Protein AF-A0AAV4EJ85-F1 (afdb_monomer_lite)

pLDDT: mean 73.44, std 18.83, range [30.02, 96.75]

Secondary structure (DSSP, 8-st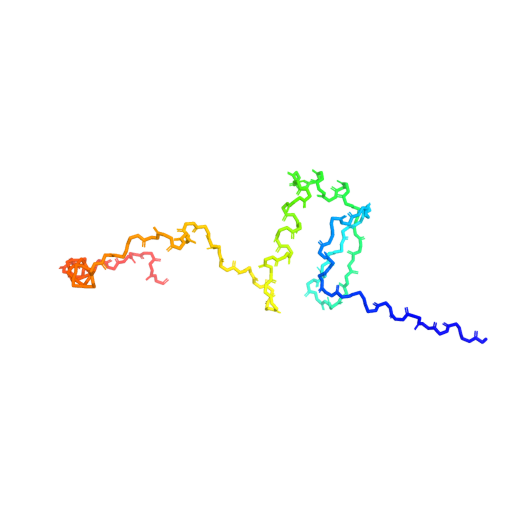ate):
-----------S---S----SEEEEEETTEEEEEEEEHHHHHHHTT--HHHHHHHHHTB-TTSPBPPP-TT--TTPPPPPHHHHHHHHHHHTTSPPPPPTT--

Organism: NCBI:txid1093978

Radius of gyration: 23.8 Å; chains: 1; bounding box: 68×42×50 Å

Foldseek 3Di:
DDPDDPPPPPPLDDPDPDPDQWDWDADPPDNDTDTDGNVCVCVVVVHDPVVVVVQSVQQDPVRDGHDDCPPVDVPDDDDDVVVVVVVVVVVVVDDDDDDPPPD

Sequence (103 aa):
MLRSARYLEKKVGSLKRDTTFHNLLNKSDKNDRESVCRIFFLKTLALKPDFVYNTVRSVTNTGTLELSHQGTHGNQRKIDQTIVQGIRNHINSFQVVDSHYCR

Structure (mmCIF, N/CA/C/O backbone):
data_AF-A0AAV4EJ85-F1
#
_entry.id   AF-A0AAV4EJ85-F1
#
loop_
_atom_site.group_PDB
_atom_site.id
_atom_site.type_symbol
_atom_site.label_atom_id
_atom_site.label_alt_id
_atom_site.label_comp_id
_atom_site.label_asym_id
_atom_site.label_entity_id
_atom_site.label_seq_id
_atom_site.pdbx_PDB_ins_code
_atom_site.Cartn_x
_atom_site.Cartn_y
_atom_site.Cartn_z
_atom_site.occupancy
_atom_site.B_iso_or_equiv
_atom_site.auth_seq_id
_atom_site.auth_comp_id
_atom_site.auth_asym_id
_atom_site.auth_atom_id
_atom_site.pdbx_PDB_model_num
ATOM 1 N N . MET A 1 1 ? 46.860 6.147 -19.522 1.00 34.59 1 MET A N 1
ATOM 2 C CA . MET A 1 1 ? 46.574 6.859 -18.256 1.00 34.59 1 MET A CA 1
ATOM 3 C C . MET A 1 1 ? 45.079 6.826 -17.998 1.00 34.59 1 MET A C 1
ATOM 5 O O . MET A 1 1 ? 44.303 7.256 -18.842 1.00 34.59 1 MET A O 1
ATOM 9 N N . LEU A 1 2 ? 44.705 6.218 -16.876 1.00 32.47 2 LEU A N 1
ATOM 10 C CA . LEU A 1 2 ? 43.344 5.895 -16.453 1.00 32.47 2 LEU A CA 1
ATOM 11 C C . LEU A 1 2 ? 42.491 7.164 -16.285 1.00 32.47 2 LEU A C 1
ATOM 13 O O . LEU A 1 2 ? 42.804 8.018 -15.458 1.00 32.47 2 LEU A O 1
ATOM 17 N N . ARG A 1 3 ? 41.392 7.287 -17.041 1.00 31.75 3 ARG A N 1
ATOM 18 C CA . ARG A 1 3 ? 40.349 8.279 -16.744 1.00 31.75 3 ARG A CA 1
ATOM 19 C C . ARG A 1 3 ? 39.546 7.771 -15.552 1.00 31.75 3 ARG A C 1
ATOM 21 O O . ARG A 1 3 ? 38.705 6.890 -15.692 1.00 31.75 3 ARG A O 1
ATOM 28 N N . SER A 1 4 ? 39.878 8.331 -14.392 1.00 30.02 4 SER A N 1
ATOM 29 C CA . SER A 1 4 ? 39.226 8.129 -13.102 1.00 30.02 4 SER A CA 1
ATOM 30 C C . SER A 1 4 ? 37.700 8.135 -13.237 1.00 30.02 4 SER A C 1
ATOM 32 O O . SER A 1 4 ? 37.100 9.098 -13.731 1.00 30.02 4 SER A O 1
ATOM 34 N N . ALA A 1 5 ? 37.098 7.016 -12.838 1.00 33.97 5 ALA A N 1
ATOM 35 C CA . ALA A 1 5 ? 35.668 6.801 -12.792 1.00 33.97 5 ALA A CA 1
ATOM 36 C C . ALA A 1 5 ? 35.040 7.825 -11.840 1.00 33.97 5 ALA A C 1
ATOM 38 O O . ALA A 1 5 ? 35.155 7.721 -10.621 1.00 33.97 5 ALA A O 1
ATOM 39 N N . ARG A 1 6 ? 34.343 8.817 -12.402 1.00 33.09 6 ARG A N 1
ATOM 40 C CA . ARG A 1 6 ? 33.353 9.591 -11.652 1.00 33.09 6 ARG A CA 1
ATOM 41 C C . ARG A 1 6 ? 32.181 8.660 -11.373 1.00 33.09 6 ARG A C 1
ATOM 43 O O . ARG A 1 6 ? 31.249 8.563 -12.167 1.00 33.09 6 ARG A O 1
ATOM 50 N N . TYR A 1 7 ? 32.311 7.926 -10.274 1.00 34.62 7 TYR A N 1
ATOM 51 C CA . TYR A 1 7 ? 31.271 7.130 -9.649 1.00 34.62 7 TYR A CA 1
ATOM 52 C C . TYR A 1 7 ? 30.077 8.056 -9.413 1.00 34.62 7 TYR A C 1
ATOM 54 O O . TYR A 1 7 ? 30.092 8.937 -8.555 1.00 34.62 7 TYR A O 1
ATOM 62 N N . LEU A 1 8 ? 29.078 7.939 -10.283 1.00 33.44 8 LEU A N 1
ATOM 63 C CA . LEU A 1 8 ? 27.798 8.596 -10.115 1.00 33.44 8 LEU A CA 1
ATOM 64 C C . LEU A 1 8 ? 27.111 7.913 -8.935 1.00 33.44 8 LEU A C 1
ATOM 66 O O . LEU A 1 8 ? 26.371 6.949 -9.121 1.00 33.44 8 LEU A O 1
ATOM 70 N N . GLU A 1 9 ? 27.322 8.441 -7.732 1.00 33.62 9 GLU A N 1
ATOM 71 C CA . GLU A 1 9 ? 26.387 8.280 -6.622 1.00 33.62 9 GLU A CA 1
ATOM 72 C C . GLU A 1 9 ? 25.060 8.948 -7.015 1.00 33.62 9 GLU A C 1
ATOM 74 O O . GLU A 1 9 ? 24.707 10.051 -6.594 1.00 33.62 9 GLU A O 1
ATOM 79 N N . LYS A 1 10 ? 24.305 8.299 -7.904 1.00 36.34 10 LYS A N 1
ATOM 80 C CA . LYS A 1 10 ? 22.914 8.657 -8.140 1.00 36.34 10 LYS A CA 1
ATOM 81 C C . LYS A 1 10 ? 22.144 8.179 -6.924 1.00 36.34 10 LYS A C 1
ATOM 83 O O . LYS A 1 10 ? 21.816 7.000 -6.813 1.00 36.34 10 LYS A O 1
ATOM 88 N N . LYS A 1 11 ? 21.897 9.132 -6.021 1.00 31.36 11 LYS A N 1
ATOM 89 C CA . LYS A 1 11 ? 20.948 9.038 -4.912 1.00 31.36 11 LYS A CA 1
ATOM 90 C C . LYS A 1 11 ? 19.775 8.140 -5.300 1.00 31.36 11 LYS A C 1
ATOM 92 O O . LYS A 1 11 ? 19.079 8.396 -6.286 1.00 31.36 11 LYS A O 1
ATOM 97 N N . VAL A 1 12 ? 19.571 7.093 -4.510 1.00 40.06 12 VAL A N 1
ATOM 98 C CA . VAL A 1 12 ? 18.309 6.360 -4.450 1.00 40.06 12 VAL A CA 1
ATOM 99 C C . VAL A 1 12 ? 17.222 7.407 -4.176 1.00 40.06 12 VAL A C 1
ATOM 101 O O . VAL A 1 12 ? 17.221 8.032 -3.123 1.00 40.06 12 VAL A O 1
ATOM 104 N N . GLY A 1 13 ? 16.378 7.682 -5.174 1.00 42.50 13 GLY A N 1
ATOM 105 C CA . GLY A 1 13 ? 15.315 8.689 -5.095 1.00 42.50 13 GLY A CA 1
ATOM 106 C C . GLY A 1 13 ? 15.677 10.057 -5.688 1.00 42.50 13 GLY A C 1
ATOM 107 O O . GLY A 1 13 ? 15.911 11.024 -4.966 1.00 42.50 13 GLY A O 1
ATOM 108 N N . SER A 1 14 ? 15.643 10.185 -7.019 1.00 40.59 14 SER A N 1
ATOM 109 C CA . SER A 1 14 ? 15.458 11.503 -7.643 1.00 40.59 14 SER A CA 1
ATOM 110 C C . SER A 1 14 ? 13.973 11.873 -7.563 1.00 40.59 14 SER A C 1
ATOM 112 O O . SER A 1 14 ? 13.136 11.252 -8.210 1.00 40.59 14 SER A O 1
ATOM 114 N N . LEU A 1 15 ? 13.645 12.882 -6.752 1.00 48.19 15 LEU A N 1
ATOM 115 C CA . LEU A 1 15 ? 12.287 13.401 -6.517 1.00 48.19 15 LEU A CA 1
ATOM 116 C C . LEU A 1 15 ? 11.765 14.320 -7.645 1.00 48.19 15 LEU A C 1
ATOM 118 O O . LEU A 1 15 ? 10.829 15.091 -7.437 1.00 48.19 15 LEU A O 1
ATOM 122 N N . LYS A 1 16 ? 12.361 14.284 -8.842 1.00 48.78 16 LYS A N 1
ATOM 123 C CA . LYS A 1 16 ? 11.903 15.066 -10.001 1.00 48.78 16 LYS A CA 1
ATOM 124 C C . LYS A 1 16 ? 11.382 14.127 -11.084 1.00 48.78 16 LYS A C 1
ATOM 126 O O . LYS A 1 16 ? 11.944 13.054 -11.281 1.00 48.78 16 LYS A O 1
ATOM 131 N N . ARG A 1 17 ? 10.317 14.537 -11.792 1.00 52.88 17 ARG A N 1
ATOM 132 C CA . ARG 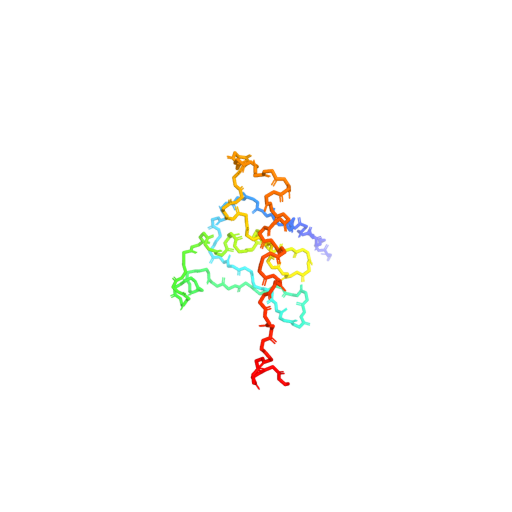A 1 17 ? 9.858 13.850 -13.012 1.00 52.88 17 ARG A CA 1
ATOM 133 C C . ARG A 1 17 ? 11.014 13.865 -14.004 1.00 52.88 17 ARG A C 1
ATOM 135 O O . ARG A 1 17 ? 11.280 14.887 -14.628 1.00 52.88 17 ARG A O 1
ATOM 142 N N . ASP A 1 18 ? 11.726 12.753 -14.077 1.00 57.84 18 ASP A N 1
ATOM 143 C CA . ASP A 1 18 ? 12.902 12.640 -14.921 1.00 57.84 18 ASP A CA 1
ATOM 144 C C . ASP A 1 18 ? 12.434 12.680 -16.387 1.00 57.84 18 ASP A C 1
ATOM 146 O O . ASP A 1 18 ? 11.529 11.940 -16.799 1.00 57.84 18 ASP A O 1
ATOM 150 N N . THR A 1 19 ? 12.993 13.606 -17.168 1.00 57.59 19 THR A N 1
ATOM 151 C CA . THR A 1 19 ? 12.697 13.778 -18.605 1.00 57.59 19 THR A CA 1
ATOM 152 C C . THR A 1 19 ? 13.361 12.700 -19.461 1.00 57.59 19 THR A C 1
ATOM 154 O O . THR A 1 19 ? 13.233 12.687 -20.682 1.00 57.59 19 THR A O 1
ATOM 157 N N . THR A 1 20 ? 14.065 11.771 -18.822 1.00 62.03 20 THR A N 1
ATOM 158 C CA . THR A 1 20 ? 14.770 10.649 -19.424 1.00 62.03 20 THR A CA 1
ATOM 159 C C . THR A 1 20 ? 13.805 9.673 -20.097 1.00 62.03 20 THR A C 1
ATOM 161 O O . THR A 1 20 ? 12.738 9.313 -19.584 1.00 62.03 20 THR A O 1
ATOM 164 N N . PHE A 1 21 ? 14.215 9.213 -21.278 1.00 67.25 21 PHE A N 1
ATOM 165 C CA . PHE A 1 21 ? 13.475 8.268 -22.115 1.00 67.25 21 PHE A CA 1
ATOM 166 C C . PHE A 1 21 ? 13.626 6.813 -21.663 1.00 67.25 21 PHE A C 1
ATOM 168 O O . PHE A 1 21 ? 13.227 5.905 -22.397 1.00 67.25 21 PHE A O 1
ATOM 175 N N . HIS A 1 22 ? 14.261 6.549 -20.520 1.00 71.62 22 HIS A N 1
ATOM 176 C CA . HIS A 1 22 ? 14.631 5.202 -20.088 1.00 71.62 22 HIS A CA 1
ATOM 177 C C . HIS A 1 22 ? 14.191 4.968 -18.641 1.00 71.62 22 HIS A C 1
ATOM 179 O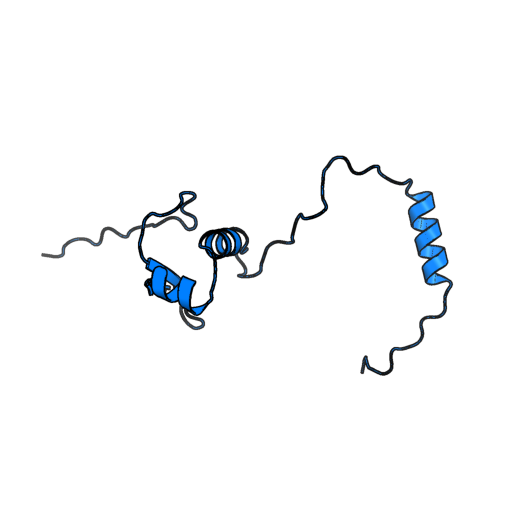 O . HIS A 1 22 ? 14.311 5.865 -17.808 1.00 71.62 22 HIS A O 1
ATOM 185 N N . ASN A 1 23 ? 13.700 3.763 -18.355 1.00 74.50 23 ASN A N 1
ATOM 186 C CA . ASN A 1 23 ? 13.423 3.288 -17.000 1.00 74.50 23 ASN A CA 1
ATOM 187 C C . ASN A 1 23 ? 14.543 2.332 -16.574 1.00 74.50 23 ASN A C 1
ATOM 189 O O . ASN A 1 23 ? 15.053 1.587 -17.405 1.00 74.50 23 ASN A O 1
ATOM 193 N N . LEU A 1 24 ? 14.915 2.335 -15.294 1.00 74.94 24 LEU A N 1
ATOM 194 C CA . LEU A 1 24 ? 15.847 1.360 -14.727 1.00 74.94 24 LEU A CA 1
ATOM 195 C C . LEU A 1 24 ? 15.048 0.297 -13.978 1.00 74.94 24 LEU A C 1
ATOM 197 O O . LEU A 1 24 ? 14.313 0.634 -13.051 1.00 74.94 24 LEU A O 1
ATOM 201 N N . LEU A 1 25 ? 15.192 -0.962 -14.376 1.00 74.56 25 LEU A N 1
ATOM 202 C CA . LEU A 1 25 ? 14.569 -2.101 -13.708 1.00 74.56 25 LEU A CA 1
ATOM 203 C C . LEU A 1 25 ? 15.628 -2.882 -12.929 1.00 74.56 25 LEU A C 1
ATOM 205 O O . LEU A 1 25 ? 16.754 -3.046 -13.400 1.00 74.56 25 LEU A O 1
ATOM 209 N N . ASN A 1 26 ? 15.271 -3.351 -11.734 1.00 72.06 26 ASN A N 1
ATOM 210 C CA . ASN A 1 26 ? 16.127 -4.242 -10.954 1.00 72.06 26 ASN A CA 1
ATOM 211 C C . ASN A 1 26 ? 16.047 -5.657 -11.542 1.00 72.06 26 ASN A C 1
ATOM 213 O O . ASN A 1 26 ? 14.949 -6.135 -11.835 1.00 72.06 26 ASN A O 1
ATOM 217 N N . LYS A 1 27 ? 17.189 -6.337 -11.686 1.00 72.56 27 LYS A N 1
ATOM 218 C CA . LYS A 1 27 ? 17.210 -7.775 -11.983 1.00 72.56 27 LYS A CA 1
ATOM 219 C C . LYS A 1 27 ? 16.999 -8.573 -10.696 1.00 72.56 27 LYS A C 1
ATOM 221 O O . LYS A 1 27 ? 17.495 -8.183 -9.646 1.00 72.56 27 LYS A O 1
ATOM 226 N N . SER A 1 28 ? 16.271 -9.688 -10.789 1.00 61.94 28 SER A N 1
ATOM 227 C CA . SER A 1 28 ? 15.946 -10.551 -9.639 1.00 61.94 28 SER A CA 1
ATOM 228 C C . SER A 1 28 ? 17.198 -11.063 -8.915 1.00 61.94 28 SER A C 1
ATOM 230 O O . SER A 1 28 ? 17.207 -11.174 -7.694 1.00 61.94 28 SER A O 1
ATOM 232 N N . ASP A 1 29 ? 18.278 -11.308 -9.663 1.00 64.44 29 ASP A N 1
ATOM 233 C CA . ASP A 1 29 ? 19.408 -12.100 -9.165 1.00 64.44 29 ASP A CA 1
ATOM 234 C C . ASP A 1 29 ? 20.678 -11.276 -8.891 1.00 64.44 29 ASP A C 1
ATOM 236 O O . ASP A 1 29 ? 21.678 -11.812 -8.416 1.00 64.44 29 ASP A O 1
ATOM 240 N N . LYS A 1 30 ? 20.680 -9.971 -9.201 1.00 56.69 30 LYS A N 1
ATOM 241 C CA . LYS A 1 30 ? 21.839 -9.079 -9.017 1.00 56.69 30 LYS A CA 1
ATOM 242 C C . LYS A 1 30 ? 21.390 -7.675 -8.634 1.00 56.69 30 LYS A C 1
ATOM 244 O O . LYS A 1 30 ? 20.383 -7.191 -9.139 1.00 56.69 30 LYS A O 1
ATOM 249 N N . ASN A 1 31 ? 22.213 -6.956 -7.866 1.00 65.06 31 ASN A N 1
ATOM 250 C CA . ASN A 1 31 ? 22.065 -5.508 -7.639 1.00 65.06 31 ASN A CA 1
ATOM 251 C C . ASN A 1 31 ? 22.386 -4.668 -8.904 1.00 65.06 31 ASN A C 1
ATOM 253 O O . ASN A 1 31 ? 22.763 -3.500 -8.818 1.00 65.06 31 ASN A O 1
ATOM 257 N N . ASP A 1 32 ? 22.255 -5.279 -10.083 1.00 74.44 32 ASP A N 1
ATOM 258 C CA . ASP A 1 32 ? 22.469 -4.671 -11.383 1.00 74.44 32 ASP A CA 1
ATOM 259 C C . ASP A 1 32 ? 21.131 -4.163 -11.917 1.00 74.44 32 ASP A C 1
ATOM 261 O O . ASP A 1 32 ? 20.126 -4.882 -11.961 1.00 74.44 32 ASP A O 1
ATOM 265 N N . ARG A 1 33 ? 21.126 -2.900 -12.344 1.00 77.00 33 ARG A N 1
ATOM 266 C CA . ARG A 1 33 ? 19.964 -2.2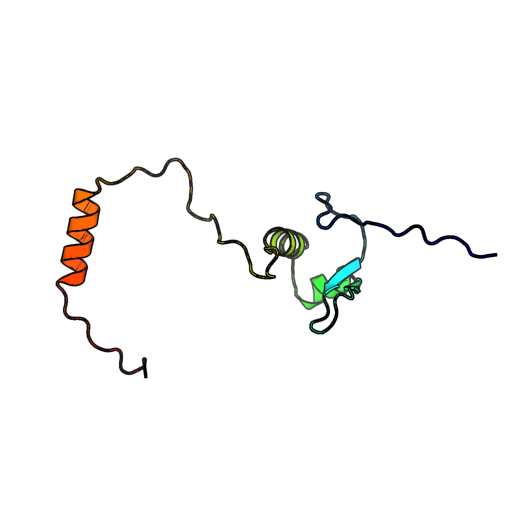66 -12.967 1.00 77.00 33 ARG A CA 1
ATOM 267 C C . ARG A 1 33 ? 20.097 -2.298 -14.477 1.00 77.00 33 ARG A C 1
ATOM 269 O O . ARG A 1 33 ? 21.130 -1.917 -15.020 1.00 77.00 33 ARG A O 1
ATOM 276 N N . GLU A 1 34 ? 19.025 -2.682 -15.152 1.00 82.88 34 GLU A N 1
ATOM 277 C CA . GLU A 1 34 ? 18.945 -2.672 -16.609 1.00 82.88 34 GLU A CA 1
ATOM 278 C C . GLU A 1 34 ? 18.109 -1.493 -17.089 1.00 82.88 34 GLU A C 1
ATOM 280 O O . GLU A 1 34 ? 17.003 -1.248 -16.602 1.00 82.88 34 GLU A O 1
ATOM 285 N N . SER A 1 35 ? 18.653 -0.734 -18.039 1.00 83.12 35 SER A N 1
ATOM 286 C CA . SER A 1 35 ? 17.938 0.363 -18.679 1.00 83.12 35 SER A CA 1
ATOM 287 C C . SER A 1 35 ? 17.046 -0.163 -19.793 1.00 83.12 35 SER A C 1
ATOM 289 O O . SER A 1 35 ? 17.537 -0.748 -20.756 1.00 83.12 35 SER A O 1
ATOM 291 N N . VAL A 1 36 ? 15.752 0.115 -19.702 1.00 83.81 36 VAL A N 1
ATOM 292 C CA . VAL A 1 36 ? 14.766 -0.206 -20.735 1.00 83.81 36 VAL A CA 1
ATOM 293 C C . VAL A 1 36 ? 14.169 1.067 -21.327 1.00 83.81 36 VAL A C 1
ATOM 295 O O . VAL A 1 36 ? 14.061 2.095 -20.654 1.00 83.81 36 VAL A O 1
ATOM 298 N N . CYS A 1 37 ? 13.740 1.012 -22.590 1.00 86.06 37 CYS A N 1
ATOM 299 C CA . CYS A 1 37 ? 13.036 2.126 -23.223 1.00 86.06 37 CYS A CA 1
ATOM 300 C C . CYS A 1 37 ? 11.720 2.416 -22.483 1.00 86.06 37 CYS A C 1
ATOM 302 O O . CYS A 1 37 ? 10.849 1.552 -22.366 1.00 86.06 37 CYS A O 1
ATOM 304 N N . ARG A 1 38 ? 11.552 3.656 -22.014 1.00 84.50 38 ARG A N 1
ATOM 305 C CA . ARG A 1 38 ? 10.385 4.096 -21.241 1.00 84.50 38 ARG A CA 1
ATOM 306 C C . ARG A 1 38 ? 9.094 3.995 -22.040 1.00 84.50 38 ARG A C 1
ATOM 308 O O . ARG A 1 38 ? 8.094 3.532 -21.506 1.00 84.50 38 ARG A O 1
ATOM 315 N N . ILE A 1 39 ? 9.108 4.438 -23.301 1.00 87.56 39 ILE A N 1
ATOM 316 C CA . ILE A 1 39 ? 7.914 4.429 -24.160 1.00 87.56 39 ILE A CA 1
ATOM 317 C C . ILE A 1 39 ? 7.459 2.993 -24.384 1.00 87.56 39 ILE A C 1
ATOM 319 O O . ILE A 1 39 ? 6.290 2.692 -24.168 1.00 87.56 39 ILE A O 1
ATOM 323 N N . PHE A 1 40 ? 8.390 2.113 -24.756 1.00 89.75 40 PHE A N 1
ATOM 324 C CA . PHE A 1 40 ? 8.096 0.703 -24.971 1.00 89.75 40 PHE A CA 1
ATOM 325 C C . PHE A 1 40 ? 7.526 0.066 -23.701 1.00 89.75 40 PHE A C 1
ATOM 327 O O . PHE A 1 40 ? 6.421 -0.455 -23.729 1.00 89.75 40 PHE A O 1
ATOM 334 N N . PHE A 1 41 ? 8.209 0.214 -22.563 1.00 87.94 41 PHE A N 1
ATOM 335 C CA . PHE A 1 41 ? 7.761 -0.334 -21.282 1.00 87.94 41 PHE A CA 1
ATOM 336 C C . PHE A 1 41 ? 6.343 0.121 -20.894 1.00 87.94 41 PHE A C 1
ATOM 338 O O . PHE A 1 41 ? 5.488 -0.702 -20.573 1.00 87.94 41 PHE A O 1
ATOM 345 N N . LEU A 1 42 ? 6.070 1.428 -20.960 1.00 88.44 42 LEU A N 1
ATOM 346 C CA . LEU A 1 42 ? 4.763 1.979 -20.592 1.00 88.44 42 LEU A CA 1
ATOM 347 C C . LEU A 1 42 ? 3.656 1.560 -21.561 1.00 88.44 42 LEU A C 1
ATOM 349 O O . LEU A 1 42 ? 2.539 1.306 -21.123 1.00 88.44 42 LEU A O 1
ATOM 353 N N . LYS A 1 43 ? 3.947 1.496 -22.865 1.00 92.25 43 LYS A N 1
ATOM 354 C CA . LYS A 1 43 ? 2.970 1.086 -23.881 1.00 92.25 43 LYS A CA 1
ATOM 355 C C . LYS A 1 43 ? 2.657 -0.401 -23.789 1.00 92.25 43 LYS A C 1
ATOM 357 O O . LYS A 1 43 ? 1.484 -0.749 -23.802 1.00 92.25 43 LYS A O 1
ATOM 362 N N . THR A 1 44 ? 3.676 -1.241 -23.627 1.00 93.88 44 THR A N 1
ATOM 363 C CA . THR A 1 44 ? 3.520 -2.692 -23.467 1.00 93.88 44 THR A CA 1
ATOM 364 C C . THR A 1 44 ? 2.674 -3.033 -22.244 1.00 93.88 44 THR A C 1
ATOM 366 O O . THR A 1 44 ? 1.814 -3.901 -22.326 1.00 93.88 44 THR A O 1
ATOM 369 N N . LEU A 1 45 ? 2.869 -2.323 -21.128 1.00 89.56 45 LEU A N 1
ATOM 370 C CA . LEU A 1 45 ? 2.105 -2.552 -19.896 1.00 89.56 45 LEU A CA 1
ATOM 371 C C . LEU A 1 45 ? 0.843 -1.681 -19.776 1.00 89.56 45 LEU A C 1
ATOM 373 O O . LEU A 1 45 ? 0.156 -1.745 -18.761 1.00 89.56 45 LEU A O 1
ATOM 377 N N . ALA A 1 46 ? 0.547 -0.846 -20.777 1.00 93.06 46 ALA A N 1
ATOM 378 C CA . ALA A 1 46 ? -0.542 0.133 -20.759 1.00 93.06 46 ALA A CA 1
ATOM 379 C C . ALA A 1 46 ? -0.581 1.013 -19.486 1.00 93.06 46 ALA A C 1
ATOM 381 O O . ALA A 1 46 ? -1.645 1.381 -18.986 1.00 93.06 46 ALA A O 1
ATOM 382 N N . LEU A 1 47 ? 0.591 1.381 -18.959 1.00 87.31 47 LEU A N 1
ATOM 383 C CA . LEU A 1 47 ? 0.727 2.162 -17.730 1.00 87.31 47 LEU A CA 1
ATOM 384 C C . LEU A 1 47 ? 0.922 3.650 -18.020 1.00 87.31 47 LEU A C 1
ATOM 386 O O . LEU A 1 47 ? 1.622 4.047 -18.956 1.00 87.31 47 LEU A O 1
ATOM 390 N N . LYS A 1 48 ? 0.377 4.499 -17.142 1.00 85.94 48 LYS A N 1
ATOM 391 C CA . LYS A 1 48 ? 0.788 5.909 -17.092 1.00 85.94 48 LYS A CA 1
ATOM 392 C C . LYS A 1 48 ? 2.136 6.017 -16.368 1.00 85.94 48 LYS A C 1
ATOM 394 O O . LYS A 1 48 ? 2.357 5.274 -15.411 1.00 85.94 48 LYS A O 1
ATOM 399 N N . PRO A 1 49 ? 3.011 6.968 -16.748 1.00 82.88 49 PRO A N 1
ATOM 400 C CA . PRO A 1 49 ? 4.284 7.180 -16.061 1.00 82.88 49 PRO A CA 1
ATOM 401 C C . PRO A 1 49 ? 4.138 7.328 -14.541 1.00 82.88 49 PRO A C 1
ATOM 403 O O . PRO A 1 49 ? 4.941 6.780 -13.794 1.00 82.88 49 PRO A O 1
ATOM 406 N N . ASP A 1 50 ? 3.085 8.017 -14.091 1.00 83.19 50 ASP A N 1
ATOM 407 C CA . ASP A 1 50 ? 2.825 8.276 -12.671 1.00 83.19 50 ASP A CA 1
ATOM 408 C C . ASP A 1 50 ? 2.673 6.999 -11.838 1.00 83.19 50 ASP A C 1
ATOM 410 O O . ASP A 1 50 ? 3.079 6.991 -10.679 1.00 83.19 50 ASP A O 1
ATOM 414 N N . PHE A 1 51 ? 2.157 5.907 -12.416 1.00 83.38 51 PHE A N 1
ATOM 415 C CA . PHE A 1 51 ? 2.087 4.624 -11.713 1.00 83.38 51 PHE A CA 1
ATOM 416 C C . PHE A 1 51 ? 3.483 4.121 -11.366 1.00 83.38 51 PHE A C 1
ATOM 418 O O . PHE A 1 51 ? 3.749 3.825 -10.210 1.00 83.38 51 PHE A O 1
ATOM 425 N N . VAL A 1 52 ? 4.399 4.112 -12.336 1.00 83.00 52 VAL A N 1
ATOM 426 C CA . VAL A 1 52 ? 5.776 3.644 -12.127 1.00 83.00 52 VAL A CA 1
ATOM 427 C C . VAL A 1 52 ? 6.481 4.491 -11.067 1.00 83.00 52 VAL A C 1
ATOM 429 O O . VAL A 1 52 ? 7.096 3.946 -10.154 1.00 83.00 52 VAL A O 1
ATOM 432 N N . TYR A 1 53 ? 6.351 5.819 -11.142 1.00 81.00 53 TYR A N 1
ATOM 433 C CA . TYR A 1 53 ? 6.965 6.719 -10.163 1.00 81.00 53 TYR A CA 1
ATOM 434 C C . TYR A 1 53 ? 6.407 6.520 -8.752 1.00 81.00 53 TYR A C 1
ATOM 436 O O . TYR A 1 53 ? 7.180 6.435 -7.800 1.00 81.00 53 TYR A O 1
ATOM 444 N N . ASN A 1 54 ? 5.082 6.437 -8.610 1.00 80.50 54 ASN A N 1
ATOM 445 C CA . ASN A 1 54 ? 4.445 6.257 -7.309 1.00 80.50 54 ASN A CA 1
ATOM 446 C C . ASN A 1 54 ? 4.783 4.893 -6.710 1.00 80.50 54 ASN A C 1
ATOM 448 O O . ASN A 1 54 ? 5.119 4.828 -5.534 1.00 80.50 54 ASN A O 1
ATOM 452 N N . THR A 1 55 ? 4.774 3.829 -7.516 1.00 80.19 55 THR A N 1
ATOM 453 C CA . THR A 1 55 ? 5.155 2.489 -7.063 1.00 80.19 55 THR A CA 1
ATOM 454 C C . THR A 1 55 ? 6.593 2.474 -6.567 1.00 80.19 55 THR A C 1
ATOM 456 O O . THR A 1 55 ? 6.819 2.061 -5.440 1.00 80.19 55 THR A O 1
ATOM 459 N N . VAL A 1 56 ? 7.557 2.992 -7.339 1.00 80.31 56 VAL A N 1
ATOM 460 C CA . VAL A 1 56 ? 8.968 3.042 -6.909 1.00 80.31 56 VAL A CA 1
ATOM 461 C C . VAL A 1 56 ? 9.144 3.884 -5.644 1.00 80.31 56 VAL A C 1
ATOM 463 O O . VAL A 1 56 ? 9.942 3.526 -4.784 1.00 80.31 56 VAL A O 1
ATOM 466 N N . ARG A 1 57 ? 8.398 4.987 -5.505 1.00 80.19 57 ARG A N 1
ATOM 467 C CA . ARG A 1 57 ? 8.450 5.838 -4.308 1.00 80.19 57 ARG A CA 1
ATOM 468 C C . ARG A 1 57 ? 7.878 5.150 -3.069 1.00 80.19 57 ARG A C 1
ATOM 470 O O . ARG A 1 57 ? 8.342 5.427 -1.974 1.00 80.19 57 ARG A O 1
ATOM 477 N N . SER A 1 58 ? 6.876 4.299 -3.250 1.00 78.62 58 SER A N 1
ATOM 478 C CA . SER A 1 58 ? 6.207 3.573 -2.171 1.00 78.62 58 SER A CA 1
ATOM 479 C C . SER A 1 58 ? 6.860 2.229 -1.848 1.00 78.62 58 SER A C 1
ATOM 481 O O . SER A 1 58 ? 6.319 1.497 -1.032 1.00 78.62 58 SER A O 1
ATOM 483 N N . VAL A 1 59 ? 7.984 1.862 -2.471 1.00 82.56 59 VAL A N 1
ATOM 484 C CA . VAL A 1 59 ? 8.730 0.651 -2.101 1.00 82.56 59 VAL A CA 1
ATOM 485 C C . VAL A 1 59 ? 9.620 0.943 -0.890 1.00 82.56 59 VAL A C 1
ATOM 487 O O . VAL A 1 59 ? 10.425 1.872 -0.903 1.00 82.56 59 VAL A O 1
ATOM 490 N N . THR A 1 60 ? 9.496 0.122 0.149 1.00 80.81 60 THR A N 1
ATOM 491 C CA . THR A 1 60 ? 10.341 0.138 1.345 1.00 80.81 60 THR A CA 1
ATOM 492 C C . THR A 1 60 ? 11.738 -0.411 1.046 1.00 80.81 60 THR A C 1
ATOM 494 O O . THR A 1 60 ? 11.972 -1.096 0.050 1.00 80.81 60 THR A O 1
ATOM 497 N N . ASN A 1 61 ? 12.680 -0.207 1.973 1.00 75.25 61 ASN A N 1
ATOM 498 C CA . ASN A 1 61 ? 14.042 -0.754 1.873 1.00 75.25 61 ASN A CA 1
ATOM 499 C C . ASN A 1 61 ? 14.092 -2.293 1.766 1.00 75.25 61 ASN A C 1
ATOM 501 O O . ASN A 1 61 ? 15.094 -2.843 1.323 1.00 75.25 61 ASN A O 1
ATOM 505 N N . THR A 1 62 ? 13.021 -2.984 2.161 1.00 77.75 62 THR A N 1
ATOM 506 C CA . THR A 1 62 ? 12.870 -4.445 2.076 1.00 77.75 62 THR A CA 1
ATOM 507 C C . THR A 1 62 ? 12.264 -4.915 0.750 1.00 77.75 62 THR A C 1
ATOM 509 O O . THR A 1 62 ? 12.040 -6.108 0.579 1.00 77.75 62 THR A O 1
ATOM 512 N N . GLY A 1 63 ? 11.974 -4.007 -0.189 1.00 72.25 63 GLY A N 1
ATOM 513 C CA . GLY A 1 63 ? 11.372 -4.343 -1.483 1.00 72.25 63 GLY A CA 1
ATOM 514 C C . GLY A 1 63 ? 9.856 -4.559 -1.441 1.00 72.25 63 GLY A C 1
ATOM 515 O O . GLY A 1 63 ? 9.256 -4.898 -2.458 1.00 72.25 63 GLY A O 1
ATOM 516 N N . THR A 1 64 ? 9.223 -4.350 -0.288 1.00 80.31 64 THR A N 1
ATOM 517 C CA . THR A 1 64 ? 7.765 -4.417 -0.122 1.00 80.31 64 THR A CA 1
ATOM 518 C C . THR A 1 64 ? 7.137 -3.046 -0.340 1.00 80.31 64 THR A C 1
ATOM 520 O O . THR A 1 64 ? 7.803 -2.031 -0.187 1.00 80.31 64 THR A O 1
ATOM 523 N N . LEU A 1 65 ? 5.854 -2.982 -0.685 1.00 80.81 65 LEU A N 1
ATOM 524 C CA . LEU A 1 65 ? 5.151 -1.700 -0.745 1.00 80.81 65 LEU A CA 1
ATOM 525 C C . LEU A 1 65 ? 4.807 -1.215 0.667 1.00 80.81 65 LEU A C 1
ATOM 527 O O . LEU A 1 65 ? 4.403 -2.005 1.519 1.00 80.81 65 LEU A O 1
ATOM 531 N N . GLU A 1 66 ? 4.947 0.086 0.902 1.00 81.69 66 GLU A N 1
ATOM 532 C CA . GLU A 1 66 ? 4.401 0.753 2.077 1.00 81.69 66 GLU A CA 1
ATOM 533 C C . GLU A 1 66 ? 2.887 0.538 2.148 1.00 81.69 66 GLU A C 1
ATOM 535 O O . GLU A 1 66 ? 2.191 0.478 1.126 1.00 81.69 66 GLU A O 1
ATOM 540 N N . LEU A 1 67 ? 2.368 0.428 3.373 1.00 76.94 67 LEU A N 1
ATOM 541 C CA . LEU A 1 67 ? 0.933 0.325 3.594 1.00 76.94 67 LEU A CA 1
ATOM 542 C C . LEU A 1 67 ? 0.221 1.550 3.013 1.00 76.94 67 LEU A C 1
ATOM 544 O O . LEU A 1 67 ? 0.596 2.697 3.251 1.00 76.94 67 LEU A O 1
ATOM 548 N N . SER A 1 68 ? -0.845 1.290 2.261 1.00 73.31 68 SER A N 1
ATOM 549 C CA . SER A 1 68 ? -1.687 2.340 1.701 1.00 73.31 68 SER A CA 1
ATOM 550 C C . SER A 1 68 ? -2.317 3.175 2.821 1.00 73.31 68 SER A C 1
ATOM 552 O O . SER A 1 68 ? -3.048 2.652 3.657 1.00 73.31 68 SER A O 1
ATOM 554 N N . HIS A 1 69 ? -2.090 4.489 2.796 1.00 71.44 69 HIS A N 1
ATOM 555 C CA . HIS A 1 69 ? -2.745 5.466 3.680 1.00 71.44 69 HIS A CA 1
ATOM 556 C C . HIS A 1 69 ? -4.115 5.931 3.152 1.00 71.44 69 HIS A C 1
ATOM 558 O O . HIS A 1 69 ? -4.634 6.985 3.530 1.00 71.44 69 HIS A O 1
ATOM 564 N N . GLN A 1 70 ? -4.717 5.182 2.226 1.00 69.88 70 GLN A N 1
ATOM 565 C CA . GLN A 1 70 ? -6.072 5.475 1.768 1.00 69.88 70 GLN A CA 1
ATOM 566 C C . GLN A 1 70 ? -7.055 5.315 2.938 1.00 69.88 70 GLN A C 1
ATOM 568 O O . GLN A 1 70 ? -7.001 4.345 3.686 1.00 69.88 70 GLN A O 1
ATOM 573 N N . GLY A 1 71 ? -7.940 6.296 3.129 1.00 69.38 71 GLY A N 1
ATOM 574 C CA . GLY A 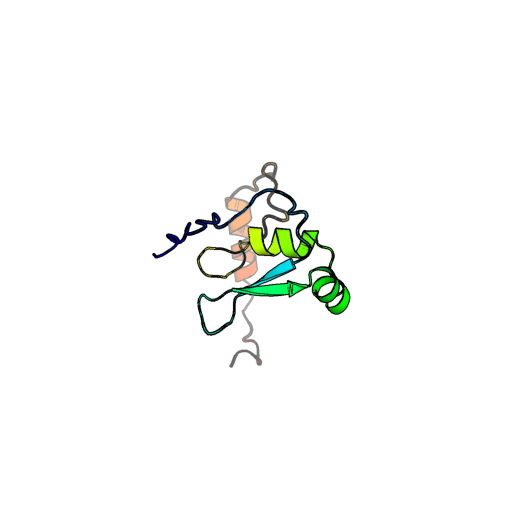1 71 ? -8.926 6.290 4.216 1.00 69.38 71 GLY A CA 1
ATOM 575 C C . GLY A 1 71 ? -8.401 6.734 5.589 1.00 69.38 71 GLY A C 1
ATOM 576 O O . GLY A 1 71 ? -9.211 7.048 6.461 1.00 69.38 71 GLY A O 1
ATOM 577 N N . THR A 1 72 ? -7.084 6.862 5.792 1.00 68.00 72 THR A N 1
ATOM 578 C CA . THR A 1 72 ? -6.500 7.418 7.026 1.00 68.00 72 THR A CA 1
ATOM 579 C C . THR A 1 72 ? -6.384 8.939 6.927 1.00 68.00 72 THR A C 1
ATOM 581 O O . THR A 1 72 ? -5.308 9.489 6.714 1.00 68.00 72 THR A O 1
ATOM 584 N N . HIS A 1 73 ? -7.513 9.638 7.039 1.00 71.19 73 HIS A N 1
ATOM 585 C CA . HIS A 1 73 ? -7.529 11.093 7.187 1.00 71.19 73 HIS A CA 1
ATOM 586 C C . HIS A 1 73 ? -7.543 11.451 8.681 1.00 71.19 73 HIS A C 1
ATOM 588 O O . HIS A 1 73 ? -8.343 10.904 9.433 1.00 71.19 73 HIS A O 1
ATOM 594 N N . GLY A 1 74 ? -6.685 12.375 9.129 1.00 68.94 74 GLY A N 1
ATOM 595 C CA . GLY A 1 74 ? -6.515 12.707 10.555 1.00 68.94 74 GLY A CA 1
ATOM 596 C C . GLY A 1 74 ? -7.777 13.212 11.276 1.00 68.94 74 GLY A C 1
ATOM 597 O O . GLY A 1 74 ? -7.835 13.160 12.499 1.00 68.94 74 GLY A O 1
ATOM 598 N N . ASN A 1 75 ? -8.814 13.624 10.537 1.00 77.00 75 ASN A N 1
ATOM 599 C CA . ASN A 1 75 ? -10.114 14.041 11.089 1.00 77.00 75 ASN A CA 1
ATOM 600 C C . ASN A 1 75 ? -11.120 12.887 11.257 1.00 77.00 75 ASN A C 1
ATOM 602 O O . ASN A 1 75 ? -12.323 13.078 11.074 1.00 77.00 75 ASN A O 1
ATOM 606 N N . GLN A 1 76 ? -10.663 11.679 11.579 1.00 75.94 76 GLN A N 1
ATOM 607 C CA . GLN A 1 76 ? -11.576 10.604 11.964 1.00 75.94 76 GLN A CA 1
ATOM 608 C C . GLN A 1 76 ? -12.161 10.897 13.350 1.00 75.94 76 GLN A C 1
ATOM 610 O O . GLN A 1 76 ? -11.431 11.108 14.321 1.00 75.94 76 GLN A O 1
ATOM 615 N N . ARG A 1 77 ? -13.495 10.888 13.461 1.00 81.31 77 ARG A N 1
ATOM 616 C CA . ARG A 1 77 ? -14.164 10.918 14.766 1.00 81.31 77 ARG A CA 1
ATOM 617 C C . ARG A 1 77 ? -13.816 9.626 15.500 1.00 81.31 77 ARG A C 1
ATOM 619 O O . ARG A 1 77 ? -14.116 8.540 15.010 1.00 81.31 77 ARG A O 1
ATOM 626 N N . LYS A 1 78 ? -13.167 9.745 16.658 1.00 82.62 78 LYS A N 1
ATOM 627 C CA . LYS A 1 78 ? -12.866 8.590 17.506 1.00 82.62 78 LYS A CA 1
ATOM 628 C C . LYS A 1 78 ? -14.155 8.136 18.186 1.00 82.62 78 LYS A C 1
ATOM 630 O O . LYS A 1 78 ? -14.855 8.948 18.784 1.00 82.62 78 LYS A O 1
ATOM 635 N N . ILE A 1 79 ? -14.462 6.852 18.058 1.00 88.50 79 ILE A N 1
ATOM 636 C CA . ILE A 1 79 ? -15.533 6.198 18.811 1.00 88.50 79 ILE A CA 1
ATOM 637 C C . ILE A 1 79 ? -14.971 5.856 20.193 1.00 88.50 79 ILE A C 1
ATOM 639 O O . ILE A 1 79 ? -13.782 5.552 20.314 1.00 88.50 79 ILE A O 1
ATOM 643 N N . ASP A 1 80 ? -15.809 5.923 21.225 1.00 92.50 80 ASP A N 1
ATOM 644 C CA . ASP A 1 80 ? -15.401 5.541 22.572 1.00 92.50 80 ASP A CA 1
ATOM 645 C C . ASP A 1 80 ? -14.925 4.077 22.622 1.00 92.50 80 ASP A C 1
ATOM 647 O O . ASP A 1 80 ? -15.502 3.186 21.989 1.00 92.50 80 ASP A O 1
ATOM 651 N N . GLN A 1 81 ? -13.860 3.823 23.384 1.00 92.56 81 GLN A N 1
ATOM 652 C CA . GLN A 1 81 ? -13.249 2.497 23.477 1.00 92.56 81 GLN A CA 1
ATOM 653 C C . GLN A 1 81 ? -14.208 1.464 24.073 1.00 92.56 81 GLN A C 1
ATOM 655 O O . GLN A 1 81 ? -14.142 0.292 23.699 1.00 92.56 81 GLN A O 1
ATOM 660 N N . THR A 1 82 ? -15.128 1.888 24.943 1.00 93.81 82 THR A N 1
ATOM 661 C CA . THR A 1 82 ? -16.140 1.000 25.533 1.00 93.81 82 THR A CA 1
ATOM 662 C C . THR A 1 82 ? -17.065 0.416 24.462 1.00 93.81 82 THR A C 1
ATOM 664 O O . THR A 1 82 ? -17.308 -0.790 24.443 1.00 93.81 82 THR A O 1
ATOM 667 N N . ILE A 1 83 ? -17.491 1.243 23.502 1.00 93.62 83 ILE A N 1
ATOM 668 C CA . ILE A 1 83 ? -18.335 0.842 22.372 1.00 93.62 83 ILE A CA 1
ATOM 669 C C . ILE A 1 83 ? -17.567 -0.120 21.466 1.00 93.62 83 ILE A C 1
ATOM 671 O O . ILE A 1 83 ? -18.092 -1.166 21.085 1.00 93.62 83 ILE A O 1
ATOM 675 N N . VAL A 1 84 ? -16.303 0.193 21.159 1.00 94.25 84 VAL A N 1
ATOM 676 C CA . VAL A 1 84 ? -15.436 -0.686 20.355 1.00 94.25 84 VAL A CA 1
ATOM 677 C C . VAL A 1 84 ? -15.306 -2.063 21.006 1.00 94.25 84 VAL A C 1
ATOM 679 O O . VAL A 1 84 ? -15.414 -3.082 20.322 1.00 94.25 84 VAL A O 1
ATOM 682 N N . GLN A 1 85 ? -15.107 -2.108 22.324 1.00 95.56 85 GLN A N 1
ATOM 683 C CA . GLN A 1 85 ? -14.997 -3.368 23.047 1.00 95.56 85 GLN A CA 1
ATOM 684 C C . GLN A 1 85 ? -16.329 -4.125 23.089 1.00 95.56 85 GLN A C 1
ATOM 686 O O . GLN A 1 85 ? -16.336 -5.338 22.897 1.00 95.56 85 GLN A O 1
ATOM 691 N N . GLY A 1 86 ? -17.453 -3.425 23.259 1.00 96.75 86 GLY A N 1
ATOM 692 C CA . GLY A 1 86 ? -18.789 -4.019 23.187 1.00 96.75 86 GLY A CA 1
ATOM 693 C C . GLY A 1 86 ? -19.056 -4.693 21.840 1.00 96.75 86 GLY A C 1
ATOM 694 O O . GLY A 1 86 ? -19.498 -5.840 21.802 1.00 96.75 86 GLY A O 1
ATOM 695 N N . ILE A 1 87 ? -18.699 -4.029 20.736 1.00 95.44 87 ILE A N 1
ATOM 696 C CA . ILE A 1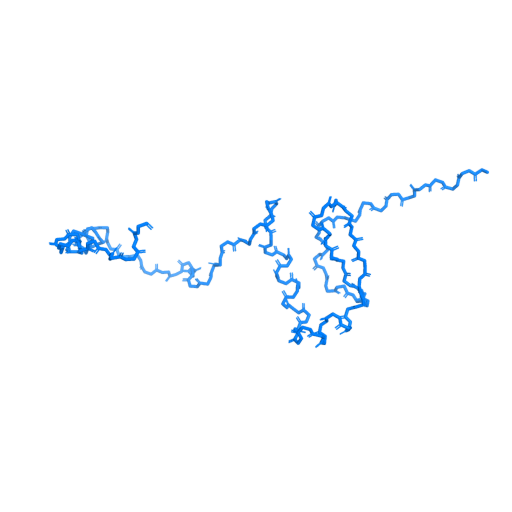 87 ? -18.832 -4.587 19.382 1.00 95.44 87 ILE A CA 1
ATOM 697 C C . ILE A 1 87 ? -17.956 -5.834 19.217 1.00 95.44 87 ILE A C 1
ATOM 699 O O . ILE A 1 87 ? -18.434 -6.855 18.730 1.00 95.44 87 ILE A O 1
ATOM 703 N N . ARG A 1 88 ? -16.689 -5.788 19.651 1.00 95.56 88 ARG A N 1
ATOM 704 C CA . ARG A 1 88 ? -15.790 -6.955 19.588 1.00 95.56 88 ARG A CA 1
ATOM 705 C C . ARG A 1 88 ? -16.333 -8.134 20.387 1.00 95.56 88 ARG A C 1
ATOM 707 O O . ARG A 1 88 ? -16.333 -9.252 19.888 1.00 95.56 88 ARG A O 1
ATOM 714 N N . ASN A 1 89 ? -16.825 -7.882 21.598 1.00 96.06 89 ASN A N 1
ATOM 715 C CA . ASN A 1 89 ? -17.410 -8.916 22.447 1.00 96.06 89 ASN A CA 1
ATOM 716 C C . ASN A 1 89 ? -18.660 -9.531 21.802 1.00 96.06 89 ASN A C 1
ATOM 718 O O . ASN A 1 89 ? -18.829 -10.744 21.847 1.00 96.06 89 ASN A O 1
ATOM 722 N N . HIS A 1 90 ? -19.501 -8.716 21.158 1.00 96.25 90 HIS A N 1
ATOM 723 C CA . HIS A 1 90 ? -20.660 -9.199 20.411 1.00 96.25 90 HIS A CA 1
ATOM 724 C C . HIS A 1 90 ? -20.254 -10.071 19.214 1.00 96.25 90 HIS A C 1
ATOM 726 O O . HIS A 1 90 ? -20.777 -11.171 19.064 1.00 96.25 90 HIS A O 1
ATOM 732 N N . ILE A 1 91 ? -19.278 -9.641 18.407 1.00 94.12 91 ILE A N 1
ATOM 733 C CA . ILE A 1 91 ? -18.754 -10.440 17.284 1.00 94.12 91 ILE A CA 1
ATOM 734 C C . ILE A 1 91 ? -18.198 -11.778 17.788 1.00 94.12 91 ILE A C 1
ATOM 736 O O . ILE A 1 91 ? -18.483 -12.825 17.216 1.00 94.12 91 ILE A O 1
ATOM 740 N N . ASN A 1 92 ? -17.460 -11.756 18.896 1.00 93.19 92 ASN A N 1
ATOM 741 C CA . ASN A 1 92 ? -16.879 -12.961 19.486 1.00 93.19 92 ASN A CA 1
ATOM 742 C C . ASN A 1 92 ? -17.904 -13.860 20.199 1.00 93.19 92 ASN A C 1
ATOM 744 O O . ASN A 1 92 ? -17.555 -14.966 20.599 1.00 93.19 92 ASN A O 1
ATOM 748 N N . SER A 1 93 ? -19.146 -13.405 20.386 1.00 94.81 93 SER A N 1
ATOM 749 C CA . SER A 1 93 ? -20.216 -14.234 20.956 1.00 94.81 93 SER A CA 1
ATOM 750 C C . SER A 1 93 ? -20.791 -15.234 19.952 1.00 94.81 93 SER A C 1
ATOM 752 O O . SER A 1 93 ? -21.419 -16.215 20.349 1.00 94.81 93 SER A O 1
ATOM 754 N N . PHE A 1 94 ? -20.567 -15.009 18.654 1.00 93.19 94 PHE A N 1
ATOM 755 C CA . PHE A 1 94 ? -20.934 -15.964 17.618 1.00 93.19 94 PHE A CA 1
ATOM 756 C C . PHE A 1 94 ? -19.921 -17.112 17.580 1.00 93.19 94 PHE A C 1
ATOM 758 O O . PHE A 1 94 ? -18.711 -16.892 17.614 1.00 93.19 94 PHE A O 1
ATOM 765 N N . GLN A 1 95 ? -20.416 -18.346 17.475 1.00 89.62 95 GLN A N 1
ATOM 766 C CA . GLN A 1 95 ? -19.558 -19.516 17.300 1.00 89.62 95 GLN A CA 1
ATOM 767 C C . GLN A 1 95 ? -18.751 -19.401 15.998 1.00 89.62 95 GLN A C 1
ATOM 769 O O . GLN A 1 95 ? -19.310 -19.155 14.926 1.00 89.62 95 GLN A O 1
ATOM 774 N N . VAL A 1 96 ? -17.436 -19.592 16.089 1.00 84.88 96 VAL A N 1
ATOM 775 C CA . VAL A 1 96 ? -16.577 -19.686 14.907 1.00 84.88 96 VAL A CA 1
ATOM 776 C C . VAL A 1 96 ? -16.788 -21.069 14.306 1.00 84.88 96 VAL A C 1
ATOM 778 O O . VAL A 1 96 ? -16.549 -22.079 14.962 1.00 84.88 96 VAL A O 1
ATOM 781 N N . VAL A 1 97 ? -17.278 -21.116 13.071 1.00 83.50 97 VAL A N 1
ATOM 782 C CA . VAL A 1 97 ? -17.336 -22.357 12.297 1.00 83.50 97 VAL A CA 1
ATOM 783 C C . VAL A 1 97 ? -16.011 -22.493 11.569 1.00 83.50 97 VAL A C 1
ATOM 785 O O . VAL A 1 97 ? -15.624 -21.585 10.831 1.00 83.50 97 VAL A O 1
ATOM 788 N N . ASP A 1 98 ? -15.329 -23.618 11.763 1.00 81.69 98 ASP A N 1
ATOM 789 C CA . ASP A 1 98 ? -14.108 -23.911 11.024 1.00 81.69 98 ASP A CA 1
ATOM 790 C C . ASP A 1 98 ? -14.395 -23.877 9.521 1.00 81.69 98 ASP A C 1
ATOM 792 O O . ASP A 1 98 ? -15.266 -24.583 9.000 1.00 81.69 98 ASP A O 1
ATOM 796 N N . SER A 1 99 ? -13.660 -23.036 8.796 1.00 81.69 99 SER A N 1
ATOM 797 C CA . SER A 1 99 ? -13.763 -23.006 7.346 1.00 81.69 99 SER A CA 1
ATOM 798 C C . SER A 1 99 ? -13.156 -24.284 6.781 1.00 81.69 99 SER A C 1
ATOM 800 O O . SER A 1 99 ? -11.963 -24.535 6.942 1.00 81.69 99 SER A O 1
ATOM 802 N N . HIS A 1 100 ? -13.962 -25.051 6.045 1.00 78.38 100 HIS A N 1
ATOM 803 C CA . HIS A 1 100 ? -13.556 -26.300 5.391 1.00 78.38 100 HIS A CA 1
ATOM 804 C C . HIS A 1 100 ? -12.267 -26.165 4.547 1.00 78.38 100 HIS A C 1
ATOM 806 O O . HIS A 1 100 ? -11.516 -27.129 4.402 1.00 78.38 100 HIS A O 1
ATOM 812 N N . TYR A 1 101 ? -11.998 -24.968 4.024 1.00 75.44 101 TYR A N 1
ATOM 813 C CA . TYR A 1 101 ? -10.880 -24.669 3.127 1.00 75.44 101 TYR A CA 1
ATOM 814 C C . TYR A 1 101 ? -9.601 -24.178 3.820 1.00 75.44 101 TYR A C 1
ATOM 816 O O . TYR A 1 101 ? -8.618 -23.915 3.136 1.00 75.44 101 TYR A O 1
ATOM 824 N N . CYS A 1 102 ? -9.587 -24.074 5.150 1.00 59.56 102 CYS A N 1
ATOM 825 C CA . CYS A 1 102 ? -8.368 -23.795 5.909 1.00 59.56 102 CYS A CA 1
ATOM 826 C C . CYS A 1 102 ? -7.840 -25.112 6.488 1.00 59.56 102 CYS A C 1
ATOM 828 O O . CYS A 1 102 ? -8.013 -25.393 7.671 1.00 59.56 102 CYS A O 1
ATOM 830 N N . ARG A 1 103 ? -7.264 -25.949 5.623 1.00 53.88 103 ARG A N 1
ATOM 831 C CA . ARG A 1 103 ? -6.425 -27.091 6.000 1.00 53.88 103 ARG A CA 1
ATOM 832 C C . ARG A 1 103 ? -5.029 -26.883 5.446 1.00 53.88 103 ARG A C 1
ATOM 834 O O . ARG A 1 103 ? -4.943 -26.369 4.310 1.00 53.88 103 ARG A O 1
#